Protein AF-A0A0Q5VWG0-F1 (afdb_monomer_lite)

Radius of gyration: 20.66 Å; chains: 1; bounding box: 35×66×59 Å

Foldseek 3Di:
DDPQLCVVQVVLCVVLVADRDDPCNVVQSVLSVCCQPDPVLFKKKWDQDPVVRDIHIDSDDDQDQWIKMKGFDDDPPPDPPDDPDRGDIDIAIHHGGDLVRLLCCLVQPVQCVNCVVCVPVDDPVRNVVSVVSNQVSCVVVVHPPPDDDPPPPPDD

Secondary structure (DSSP, 8-state):
--HHHHHHHHHHHHHHTPPPPSTTHHHHHHHHHHHHH-TT--EEEEEEETTTTEEEEESS---SSEEEEEEEPP-TT--S-S---PPPEEEEEEESHHHHHHHHHIIIII-TTT-GGGTTTS-HHHHHHHHHHHHHHHHHTT--------------

pLDDT: mean 78.86, std 16.59, range [32.38, 96.0]

Structure (mmCIF, N/CA/C/O backbone):
data_AF-A0A0Q5VWG0-F1
#
_entry.id   AF-A0A0Q5VWG0-F1
#
loop_
_atom_site.group_PDB
_atom_site.id
_atom_site.type_symbol
_atom_site.label_atom_id
_atom_site.label_alt_id
_atom_site.label_comp_id
_atom_site.label_asym_id
_atom_site.label_entity_id
_atom_site.label_seq_id
_atom_site.pdbx_PDB_ins_code
_atom_site.Cartn_x
_atom_site.Cartn_y
_atom_site.Cartn_z
_atom_site.occupancy
_atom_site.B_iso_or_equiv
_atom_site.auth_seq_id
_atom_site.auth_comp_id
_atom_site.auth_asym_id
_atom_site.auth_atom_id
_atom_site.pdbx_PDB_model_num
ATOM 1 N N . MET A 1 1 ? 16.557 12.615 -10.319 1.00 61.44 1 MET A N 1
ATOM 2 C CA . MET A 1 1 ? 15.748 11.910 -9.298 1.00 61.44 1 MET A CA 1
ATOM 3 C C . MET A 1 1 ? 16.005 12.501 -7.926 1.00 61.44 1 MET A C 1
ATOM 5 O O . MET A 1 1 ? 17.167 12.598 -7.533 1.00 61.44 1 MET A O 1
ATOM 9 N N . THR A 1 2 ? 14.943 12.876 -7.216 1.00 81.19 2 THR A N 1
ATOM 10 C CA . THR A 1 2 ? 15.017 13.365 -5.831 1.00 81.19 2 THR A CA 1
ATOM 11 C C . THR A 1 2 ? 15.339 12.215 -4.863 1.00 81.19 2 THR A C 1
ATOM 13 O O . THR A 1 2 ? 15.237 11.038 -5.224 1.00 81.19 2 THR A O 1
ATOM 16 N N . GLN A 1 3 ? 15.735 12.537 -3.624 1.00 86.25 3 GLN A N 1
ATOM 17 C CA . GLN A 1 3 ? 15.937 11.549 -2.548 1.00 86.25 3 GLN A CA 1
ATOM 18 C C . GLN A 1 3 ? 14.681 10.687 -2.327 1.00 86.25 3 GLN A C 1
ATOM 20 O O . GLN A 1 3 ? 14.777 9.474 -2.162 1.00 86.25 3 GLN A O 1
ATOM 25 N N . ARG A 1 4 ? 13.494 11.297 -2.408 1.00 88.88 4 ARG A N 1
ATOM 26 C CA . ARG A 1 4 ? 12.202 10.627 -2.202 1.00 88.88 4 ARG A CA 1
ATOM 27 C C . ARG A 1 4 ? 11.832 9.674 -3.322 1.00 88.88 4 ARG A C 1
ATOM 29 O O . ARG A 1 4 ? 11.391 8.563 -3.051 1.00 88.88 4 ARG A O 1
ATOM 36 N N . THR A 1 5 ? 12.071 10.071 -4.571 1.00 91.62 5 THR A N 1
ATOM 37 C CA . THR A 1 5 ? 11.886 9.167 -5.708 1.00 91.62 5 THR A CA 1
ATOM 38 C C . THR A 1 5 ? 12.780 7.937 -5.565 1.00 91.62 5 THR A C 1
ATOM 40 O O . THR A 1 5 ? 12.313 6.814 -5.728 1.00 91.62 5 THR A O 1
ATOM 43 N N . LYS A 1 6 ? 14.053 8.133 -5.184 1.00 90.31 6 LYS A N 1
ATOM 44 C CA . LYS A 1 6 ? 14.983 7.022 -4.935 1.00 90.31 6 LYS A CA 1
ATOM 45 C C . LYS A 1 6 ? 14.520 6.128 -3.790 1.00 90.31 6 LYS A C 1
ATOM 47 O O . LYS A 1 6 ? 14.609 4.915 -3.920 1.00 90.31 6 LYS A O 1
ATOM 52 N N . PHE A 1 7 ? 14.024 6.711 -2.700 1.00 92.19 7 PHE A N 1
ATOM 53 C CA . PHE A 1 7 ? 13.469 5.963 -1.574 1.00 92.19 7 PHE A CA 1
ATOM 54 C C . PHE A 1 7 ? 12.321 5.051 -2.020 1.00 92.19 7 PHE A C 1
ATOM 56 O O . PHE A 1 7 ? 12.409 3.843 -1.834 1.00 92.19 7 PHE A O 1
ATOM 63 N N . ILE A 1 8 ? 11.309 5.599 -2.699 1.00 94.69 8 ILE A N 1
ATOM 64 C CA . ILE A 1 8 ? 10.147 4.832 -3.174 1.00 94.69 8 ILE A CA 1
ATOM 65 C C . ILE A 1 8 ? 10.579 3.681 -4.096 1.00 94.69 8 ILE A C 1
ATOM 67 O O . ILE A 1 8 ? 10.155 2.538 -3.907 1.00 94.69 8 ILE A O 1
ATOM 71 N N . ILE A 1 9 ? 11.462 3.955 -5.061 1.00 92.19 9 ILE A N 1
ATOM 72 C CA . ILE A 1 9 ? 11.957 2.943 -6.004 1.00 92.19 9 ILE A CA 1
ATOM 73 C C . ILE A 1 9 ? 12.753 1.856 -5.275 1.00 92.19 9 ILE A C 1
ATOM 75 O O . ILE A 1 9 ? 12.452 0.675 -5.430 1.00 92.19 9 ILE A O 1
ATOM 79 N N . ASN A 1 10 ? 13.746 2.238 -4.470 1.00 92.12 10 ASN A N 1
ATOM 80 C CA . ASN A 1 10 ? 14.641 1.288 -3.812 1.00 92.12 10 ASN A CA 1
ATOM 81 C C . ASN A 1 10 ? 13.895 0.410 -2.808 1.00 92.12 10 ASN A C 1
ATOM 83 O O . ASN A 1 10 ? 14.089 -0.800 -2.814 1.00 92.12 10 ASN A O 1
ATOM 87 N N . THR A 1 11 ? 13.003 0.992 -2.001 1.00 94.56 11 THR A N 1
ATOM 88 C CA . THR A 1 11 ? 12.184 0.221 -1.060 1.00 94.56 11 THR A CA 1
ATOM 89 C C . THR A 1 11 ? 11.266 -0.749 -1.796 1.00 94.56 11 THR A C 1
ATOM 91 O O . THR A 1 11 ? 11.108 -1.881 -1.354 1.00 94.56 11 THR A O 1
ATOM 94 N N . SER A 1 12 ? 10.698 -0.357 -2.941 1.00 93.31 12 SER A N 1
ATOM 95 C CA . SER A 1 12 ? 9.873 -1.271 -3.741 1.00 93.31 12 SER A CA 1
ATOM 96 C C . SER A 1 12 ? 10.702 -2.424 -4.316 1.00 93.31 12 SER A C 1
ATOM 98 O O . SER A 1 12 ? 10.290 -3.578 -4.246 1.00 93.31 12 SER A O 1
ATOM 100 N N . VAL A 1 13 ? 11.889 -2.126 -4.851 1.00 91.62 13 VAL A N 1
ATOM 101 C CA . VAL A 1 13 ? 12.840 -3.124 -5.371 1.00 91.62 13 VAL A CA 1
ATOM 102 C C . VAL A 1 13 ? 13.246 -4.118 -4.285 1.00 91.62 13 VAL A C 1
ATOM 104 O O . VAL A 1 13 ? 13.219 -5.324 -4.525 1.00 91.62 13 VAL A O 1
ATOM 107 N N . GLU A 1 14 ? 13.569 -3.622 -3.091 1.00 92.19 14 GLU A N 1
ATOM 108 C CA . GLU A 1 14 ? 13.929 -4.438 -1.932 1.00 92.19 14 GLU A CA 1
ATOM 109 C C . GLU A 1 14 ? 12.752 -5.301 -1.461 1.00 92.19 14 GLU A C 1
ATOM 111 O O . GLU A 1 14 ? 12.893 -6.517 -1.340 1.00 92.19 14 GLU A 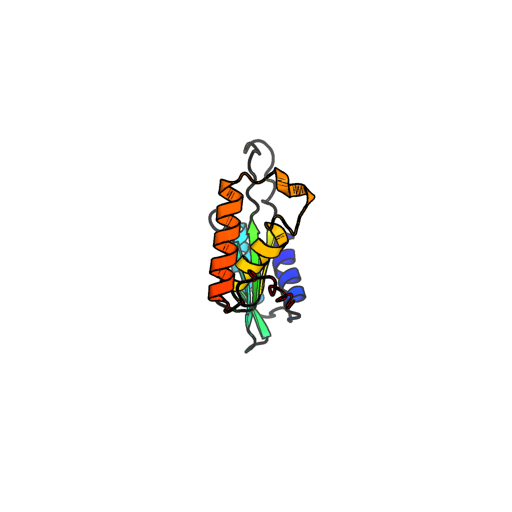O 1
ATOM 116 N N . TYR A 1 15 ? 11.572 -4.699 -1.278 1.00 92.25 15 TYR A N 1
ATOM 117 C CA . TYR A 1 15 ? 10.374 -5.392 -0.802 1.00 92.25 15 TYR A CA 1
ATOM 118 C C . TYR A 1 15 ? 9.958 -6.542 -1.724 1.00 92.25 15 TYR A C 1
ATOM 120 O O . TYR A 1 15 ? 9.661 -7.639 -1.257 1.00 92.25 15 TYR A O 1
ATOM 128 N N . PHE A 1 16 ? 9.972 -6.316 -3.040 1.00 90.94 16 PHE A N 1
ATOM 129 C CA . PHE A 1 16 ? 9.574 -7.330 -4.016 1.00 90.94 16 PHE A CA 1
ATOM 130 C C . PHE A 1 16 ? 10.717 -8.246 -4.463 1.00 90.94 16 PHE A C 1
ATOM 132 O O . PHE A 1 16 ? 10.474 -9.170 -5.237 1.00 90.94 16 PHE A O 1
ATOM 139 N N . SER A 1 17 ? 11.957 -8.005 -4.015 1.00 88.56 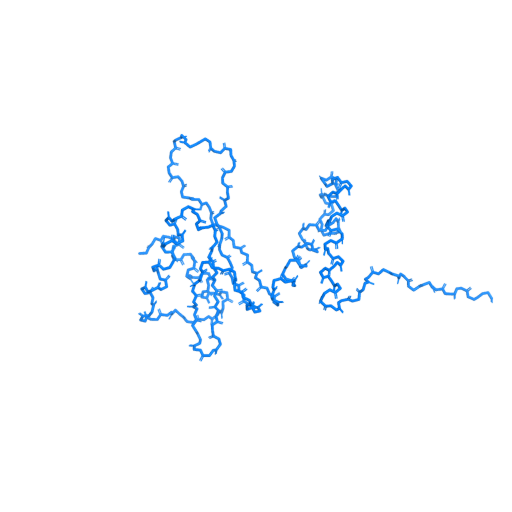17 SER A N 1
ATOM 140 C CA . SER A 1 17 ? 13.155 -8.683 -4.539 1.00 88.56 17 SER A CA 1
ATOM 141 C C . SER A 1 17 ? 13.235 -8.642 -6.077 1.00 88.56 17 SER A C 1
ATOM 143 O O . SER A 1 17 ? 13.682 -9.591 -6.725 1.00 88.56 17 SER A O 1
ATOM 145 N N . ALA A 1 18 ? 12.758 -7.545 -6.671 1.00 83.31 18 ALA A N 1
ATOM 146 C CA . ALA A 1 18 ? 12.642 -7.381 -8.116 1.00 83.31 18 ALA A CA 1
ATOM 147 C C . ALA A 1 18 ? 13.884 -6.696 -8.703 1.00 83.31 18 ALA A C 1
ATOM 149 O O . ALA A 1 18 ? 14.748 -6.194 -7.987 1.00 83.31 18 ALA A O 1
ATOM 150 N N . ARG A 1 19 ? 13.990 -6.651 -10.034 1.00 73.75 19 ARG A N 1
ATOM 151 C CA . ARG A 1 19 ? 15.023 -5.854 -10.715 1.00 73.75 19 ARG A CA 1
ATOM 152 C C . ARG A 1 19 ? 14.474 -4.469 -11.051 1.00 73.75 19 ARG A C 1
ATOM 154 O O . ARG A 1 19 ? 13.288 -4.322 -11.331 1.00 73.75 19 ARG A O 1
ATOM 161 N N . LEU A 1 20 ? 15.348 -3.461 -11.053 1.00 66.81 20 LEU A N 1
ATOM 162 C CA . LEU A 1 20 ? 14.996 -2.115 -11.511 1.00 66.81 20 LEU A CA 1
ATOM 163 C C . LEU A 1 20 ? 14.485 -2.166 -12.963 1.00 66.81 20 LEU A C 1
ATOM 165 O O . LEU A 1 20 ? 15.139 -2.795 -13.804 1.00 66.81 20 LEU A O 1
ATOM 169 N N . PRO A 1 21 ? 13.360 -1.504 -13.285 1.00 61.28 21 PRO A N 1
ATOM 170 C CA . PRO A 1 21 ? 12.931 -1.362 -14.668 1.00 61.28 21 PRO A CA 1
ATOM 171 C C . PRO A 1 21 ? 13.969 -0.515 -15.415 1.00 61.28 21 PRO A C 1
ATOM 173 O O . PRO A 1 21 ? 14.339 0.561 -14.958 1.00 61.28 21 PRO A O 1
ATOM 176 N N . GLY A 1 22 ? 14.485 -1.029 -16.535 1.00 65.06 22 GLY A N 1
ATOM 177 C CA . GLY A 1 22 ? 15.481 -0.335 -17.356 1.00 65.06 22 GLY A CA 1
ATOM 178 C C . GLY A 1 22 ? 14.862 0.813 -18.156 1.00 65.06 22 GLY A C 1
ATOM 179 O O . GLY A 1 22 ? 14.993 1.971 -17.787 1.00 65.06 22 GLY A O 1
ATOM 180 N N . SER A 1 23 ? 14.168 0.494 -19.252 1.00 63.19 23 SER A N 1
ATOM 181 C CA . SER A 1 23 ? 13.611 1.483 -20.192 1.00 63.19 23 SER A CA 1
ATOM 182 C C . SER A 1 23 ? 12.298 2.135 -19.745 1.00 63.19 23 SER A C 1
ATOM 184 O O . SER A 1 23 ? 11.944 3.188 -20.250 1.00 63.19 23 SER A O 1
ATOM 186 N N . GLU A 1 24 ? 11.571 1.525 -18.807 1.00 69.44 24 GLU A N 1
ATOM 187 C CA . GLU A 1 24 ? 10.302 2.053 -18.265 1.00 69.44 24 GLU A CA 1
ATOM 188 C C . GLU A 1 24 ? 10.516 2.924 -17.019 1.00 69.44 24 GLU A C 1
ATOM 190 O O . GLU A 1 24 ? 9.560 3.390 -16.399 1.00 69.44 24 GLU A O 1
ATOM 195 N N . LEU A 1 25 ? 11.778 3.144 -16.637 1.00 76.75 25 LEU A N 1
ATOM 196 C CA . LEU A 1 25 ? 12.135 3.934 -15.466 1.00 76.75 25 LEU A CA 1
ATOM 197 C C . LEU A 1 25 ? 11.569 5.351 -15.544 1.00 76.75 25 LEU A C 1
ATOM 199 O O . LEU A 1 25 ? 11.188 5.894 -14.512 1.00 76.75 25 LEU A O 1
ATOM 203 N N . ASP A 1 26 ? 11.474 5.922 -16.744 1.00 83.44 26 ASP A N 1
ATOM 204 C CA . ASP A 1 26 ? 10.985 7.283 -16.952 1.00 83.44 26 ASP A CA 1
ATOM 205 C C . ASP A 1 26 ? 9.484 7.406 -16.655 1.00 83.44 26 ASP A C 1
ATOM 207 O O . ASP A 1 26 ? 9.084 8.307 -15.919 1.00 83.44 26 ASP A O 1
ATOM 211 N N . GLU A 1 27 ? 8.658 6.461 -17.120 1.00 85.94 27 GLU A N 1
ATOM 212 C CA . GLU A 1 27 ? 7.215 6.437 -16.826 1.00 85.94 27 GLU A CA 1
ATOM 213 C C . GLU A 1 27 ? 6.948 6.205 -15.335 1.00 85.94 27 GLU A C 1
ATOM 215 O O . GLU A 1 27 ? 6.144 6.905 -14.715 1.00 85.94 27 GLU A O 1
ATOM 220 N N . GLN A 1 28 ? 7.667 5.255 -14.727 1.00 87.31 28 GLN A N 1
ATOM 221 C CA . GLN A 1 28 ? 7.540 4.979 -13.295 1.00 87.31 28 GLN A CA 1
ATOM 222 C C . GLN A 1 28 ? 8.022 6.166 -12.448 1.00 87.31 28 GLN A C 1
ATOM 224 O O . GLN A 1 28 ? 7.416 6.502 -11.432 1.00 87.31 28 GLN A O 1
ATOM 229 N N . THR A 1 29 ? 9.083 6.845 -12.886 1.00 90.50 29 THR A N 1
ATOM 230 C CA . THR A 1 29 ? 9.582 8.067 -12.245 1.00 90.50 29 THR A CA 1
ATOM 231 C C . THR A 1 29 ? 8.565 9.197 -12.354 1.00 90.50 29 THR A C 1
ATOM 233 O O . THR A 1 29 ? 8.341 9.882 -11.359 1.00 90.50 29 THR A O 1
ATOM 236 N N . ALA A 1 30 ? 7.923 9.372 -13.511 1.00 92.31 30 ALA A N 1
ATOM 237 C CA . ALA A 1 30 ? 6.892 10.386 -13.711 1.00 92.31 30 ALA A CA 1
ATOM 238 C C . ALA A 1 30 ? 5.692 10.173 -12.774 1.00 92.31 30 ALA A C 1
ATOM 240 O O . ALA A 1 30 ? 5.282 11.116 -12.103 1.00 92.31 30 ALA A O 1
ATOM 241 N N . MET A 1 31 ? 5.208 8.932 -12.635 1.00 93.31 31 MET A N 1
ATOM 242 C CA . MET A 1 31 ? 4.147 8.586 -11.676 1.00 93.31 31 MET A CA 1
ATOM 243 C C . MET A 1 31 ? 4.527 8.954 -10.237 1.00 93.31 31 MET A C 1
ATOM 245 O O . MET A 1 31 ? 3.728 9.519 -9.495 1.00 93.31 31 MET A O 1
ATOM 249 N N . ILE A 1 32 ? 5.763 8.664 -9.827 1.00 95.06 32 ILE A N 1
ATOM 250 C CA . ILE A 1 32 ? 6.228 9.003 -8.478 1.00 95.06 32 ILE A CA 1
ATOM 251 C C . ILE A 1 32 ? 6.342 10.519 -8.292 1.00 95.06 32 ILE A C 1
ATOM 253 O O . ILE A 1 32 ? 5.997 11.024 -7.227 1.00 95.06 32 ILE A O 1
ATOM 257 N N . LEU A 1 33 ? 6.842 11.246 -9.293 1.00 94.44 33 LEU A N 1
ATOM 258 C CA . LEU A 1 33 ? 6.950 12.704 -9.230 1.00 94.44 33 LEU A CA 1
ATOM 259 C C . LEU A 1 33 ? 5.572 13.353 -9.112 1.00 94.44 33 LEU A C 1
ATOM 261 O O . LEU A 1 33 ? 5.384 14.176 -8.223 1.00 94.44 33 LEU A O 1
ATOM 265 N N . GLU A 1 34 ? 4.599 12.904 -9.905 1.00 94.81 34 GLU A N 1
ATOM 266 C CA . GLU A 1 34 ? 3.216 13.375 -9.812 1.00 94.81 34 GLU A CA 1
ATOM 267 C C . GLU A 1 34 ? 2.650 13.169 -8.401 1.00 94.81 34 GLU A C 1
ATOM 269 O O . GLU A 1 34 ? 2.120 14.104 -7.803 1.00 94.81 34 GLU A O 1
ATOM 274 N N . PHE A 1 35 ? 2.846 11.976 -7.825 1.00 95.31 35 PHE A N 1
ATOM 275 C CA . PHE A 1 35 ? 2.469 11.705 -6.438 1.00 95.31 35 PHE A CA 1
ATOM 276 C C . PHE A 1 35 ? 3.148 12.666 -5.463 1.00 95.31 35 PHE A C 1
ATOM 278 O O . PHE A 1 35 ? 2.500 13.145 -4.543 1.00 95.31 35 PHE A O 1
ATOM 285 N N . LEU A 1 36 ? 4.441 12.949 -5.612 1.00 93.19 36 LEU A N 1
ATOM 286 C CA . LEU A 1 36 ? 5.163 13.819 -4.682 1.00 93.19 36 LEU A CA 1
ATOM 287 C C . LEU A 1 36 ? 4.713 15.282 -4.784 1.00 93.19 36 LEU A C 1
ATOM 289 O O . LEU A 1 36 ? 4.612 15.942 -3.750 1.00 93.19 36 LEU A O 1
ATOM 293 N N . GLU A 1 37 ? 4.420 15.754 -5.994 1.00 91.56 37 GLU A N 1
ATOM 294 C CA . GLU A 1 37 ? 4.111 17.153 -6.304 1.00 91.56 37 GLU A CA 1
ATOM 295 C C . GLU A 1 37 ? 2.644 17.525 -6.046 1.00 91.56 37 GLU A C 1
ATOM 297 O O . GLU A 1 37 ? 2.384 18.618 -5.548 1.00 91.56 37 GLU A O 1
ATOM 302 N N . GLN A 1 38 ? 1.685 16.634 -6.324 1.00 92.31 38 GLN A N 1
ATOM 303 C CA . GLN A 1 38 ? 0.255 16.918 -6.129 1.00 92.31 38 GLN A CA 1
ATOM 304 C C . GLN A 1 38 ? -0.185 16.626 -4.694 1.00 92.31 38 GLN A C 1
ATOM 306 O O . GLN A 1 38 ? -0.122 15.483 -4.236 1.00 92.31 38 GLN A O 1
ATOM 311 N N . GLU A 1 39 ? -0.652 17.633 -3.958 1.00 87.00 39 GLU A N 1
ATOM 312 C CA . GLU A 1 39 ? -1.065 17.479 -2.555 1.00 87.00 39 GLU A CA 1
ATOM 313 C C . GLU A 1 39 ? -2.273 16.546 -2.384 1.00 87.00 39 GLU A C 1
ATOM 315 O O . GLU A 1 39 ? -2.349 15.817 -1.393 1.00 87.00 39 GLU A O 1
ATOM 320 N N . GLU A 1 40 ? -3.168 16.501 -3.372 1.00 90.38 40 GLU A N 1
ATOM 321 C CA . GLU A 1 40 ? -4.356 15.644 -3.392 1.00 90.38 40 GLU A CA 1
ATOM 322 C C . GLU A 1 40 ? -3.997 14.154 -3.484 1.00 90.38 40 GLU A C 1
ATOM 324 O O . GLU A 1 40 ? -4.727 13.291 -2.982 1.00 90.38 40 GLU A O 1
ATOM 329 N N . LEU A 1 41 ? -2.845 13.840 -4.084 1.00 93.12 41 LEU A N 1
ATOM 330 C CA . LEU A 1 41 ? -2.308 12.488 -4.150 1.00 93.12 41 LEU A CA 1
ATOM 331 C C . LEU A 1 41 ? -1.613 12.147 -2.832 1.00 93.12 41 LEU A C 1
ATOM 333 O O . LEU A 1 41 ? -0.418 12.364 -2.622 1.00 93.12 41 LEU A O 1
ATOM 337 N N . THR A 1 42 ? -2.399 11.599 -1.912 1.00 92.81 42 THR A N 1
ATOM 338 C CA . THR A 1 42 ? -1.936 11.243 -0.564 1.00 92.81 42 THR A CA 1
ATOM 339 C C . THR A 1 42 ? -1.330 9.845 -0.478 1.00 92.81 42 THR A C 1
ATOM 341 O O . THR A 1 42 ? -0.606 9.569 0.481 1.00 92.81 42 THR A O 1
ATOM 344 N N . VAL A 1 43 ? -1.572 8.983 -1.473 1.00 94.31 43 VAL A N 1
ATOM 345 C CA . VAL A 1 43 ? -1.105 7.589 -1.519 1.00 94.31 43 VAL A CA 1
ATOM 346 C C . VAL A 1 43 ? -0.644 7.215 -2.928 1.00 94.31 43 VAL A C 1
ATOM 348 O O . VAL A 1 43 ? -1.301 7.555 -3.908 1.00 94.31 43 VAL A O 1
ATOM 351 N N . ILE A 1 44 ? 0.439 6.443 -3.015 1.00 96.00 44 ILE A N 1
ATOM 352 C CA . ILE A 1 44 ? 0.852 5.716 -4.218 1.00 96.00 44 ILE A CA 1
ATOM 353 C C . ILE A 1 44 ? 1.141 4.258 -3.852 1.00 96.00 44 ILE A C 1
ATOM 355 O O . ILE A 1 44 ? 1.726 3.963 -2.808 1.00 96.00 44 ILE A O 1
ATOM 359 N N . SER A 1 45 ? 0.709 3.331 -4.697 1.00 94.62 45 SER A N 1
ATOM 360 C CA . SER A 1 45 ? 0.966 1.903 -4.559 1.00 94.62 45 SER A CA 1
ATOM 361 C C . SER A 1 45 ? 2.075 1.450 -5.490 1.00 94.62 45 SER A C 1
ATOM 363 O O . SER A 1 45 ? 2.216 1.973 -6.591 1.00 94.62 45 SER A O 1
ATOM 365 N N . ALA A 1 46 ? 2.838 0.459 -5.051 1.00 93.94 46 ALA A N 1
ATOM 366 C CA . ALA A 1 46 ? 3.767 -0.308 -5.855 1.00 93.94 46 ALA A CA 1
ATOM 367 C C . ALA A 1 46 ? 3.294 -1.763 -5.880 1.00 93.94 46 ALA A C 1
ATOM 369 O O . ALA A 1 46 ? 3.042 -2.365 -4.832 1.00 93.94 46 ALA A O 1
ATOM 370 N N . VAL A 1 47 ? 3.186 -2.323 -7.082 1.00 91.38 47 VAL A N 1
ATOM 371 C CA . VAL A 1 47 ? 2.752 -3.702 -7.320 1.00 91.38 47 VAL A CA 1
ATOM 372 C C . VAL A 1 47 ? 3.799 -4.403 -8.164 1.00 91.38 47 VAL A C 1
ATOM 374 O O . VAL A 1 47 ? 4.264 -3.854 -9.162 1.00 91.38 47 VAL A O 1
ATOM 377 N N . HIS A 1 48 ? 4.150 -5.627 -7.783 1.00 89.12 48 HIS A N 1
ATOM 378 C CA . HIS A 1 48 ? 5.003 -6.481 -8.593 1.00 89.12 48 HIS A CA 1
ATOM 379 C C . HIS A 1 48 ? 4.158 -7.367 -9.508 1.00 89.12 48 HIS A C 1
ATOM 381 O O . HIS A 1 48 ? 3.330 -8.154 -9.049 1.00 89.12 48 HIS A O 1
ATOM 387 N N . SER A 1 49 ? 4.377 -7.253 -10.813 1.00 83.06 49 SER A N 1
ATOM 388 C CA . SER A 1 49 ? 3.729 -8.100 -11.801 1.00 83.06 49 SER A CA 1
ATOM 389 C C . SER A 1 49 ? 4.534 -9.383 -11.982 1.00 83.06 49 SER A C 1
ATOM 391 O O . SER A 1 49 ? 5.629 -9.395 -12.538 1.00 83.06 49 SER A O 1
ATOM 393 N N . SER A 1 50 ? 3.967 -10.505 -11.537 1.00 77.62 50 SER A N 1
ATOM 394 C CA . SER A 1 50 ? 4.603 -11.821 -11.666 1.00 77.62 50 SER A CA 1
ATOM 395 C C . SER A 1 50 ? 4.821 -12.256 -13.120 1.00 77.62 50 SER A C 1
ATOM 397 O O . SER A 1 50 ? 5.656 -13.119 -13.368 1.00 77.62 50 SER A O 1
ATOM 399 N N . SER A 1 51 ? 4.078 -11.687 -14.078 1.00 79.50 51 SER A N 1
ATOM 400 C CA . SER A 1 51 ? 4.176 -12.047 -15.497 1.00 79.50 51 SER A CA 1
ATOM 401 C C . SER A 1 51 ? 5.399 -11.460 -16.199 1.00 79.50 51 SER A C 1
ATOM 403 O O . SER A 1 51 ? 5.918 -12.087 -17.116 1.00 79.50 51 SER A O 1
ATOM 405 N N . ASP A 1 52 ? 5.849 -10.267 -15.801 1.00 79.81 52 ASP A N 1
ATOM 406 C CA . ASP A 1 52 ? 6.992 -9.585 -16.425 1.00 79.81 52 ASP A CA 1
ATOM 407 C C . ASP A 1 52 ? 8.140 -9.291 -15.439 1.00 79.81 52 ASP A C 1
ATOM 409 O O . ASP A 1 52 ? 9.206 -8.840 -15.860 1.00 79.81 52 ASP A O 1
ATOM 413 N N . GLY A 1 53 ? 7.957 -9.595 -14.149 1.00 81.19 53 GLY A N 1
ATOM 414 C CA . GLY A 1 53 ? 8.947 -9.389 -13.091 1.00 81.19 53 GLY A CA 1
ATOM 415 C C . GLY A 1 53 ? 9.173 -7.918 -12.743 1.00 81.19 53 GLY A C 1
ATOM 416 O O . GLY A 1 53 ? 10.225 -7.571 -12.199 1.00 81.19 53 GLY A O 1
ATOM 417 N N . LYS A 1 54 ? 8.237 -7.037 -13.118 1.00 85.00 54 LYS A N 1
ATOM 418 C CA . LYS A 1 54 ? 8.392 -5.587 -12.990 1.00 85.00 54 LYS A CA 1
ATOM 419 C C . LYS A 1 54 ? 7.556 -5.021 -11.861 1.00 85.00 54 LYS A C 1
ATOM 421 O O . LYS A 1 54 ? 6.502 -5.543 -11.507 1.00 85.00 54 LYS A O 1
ATOM 426 N N . ILE A 1 55 ? 8.019 -3.890 -11.342 1.00 89.69 55 ILE A N 1
ATOM 427 C CA . ILE A 1 55 ? 7.269 -3.070 -10.396 1.00 89.69 55 ILE A CA 1
ATOM 428 C C . ILE A 1 55 ? 6.551 -1.973 -11.176 1.00 89.69 55 ILE A C 1
ATOM 430 O O . ILE A 1 55 ? 7.169 -1.295 -11.998 1.00 89.69 55 ILE A O 1
ATOM 434 N N . ARG A 1 56 ? 5.263 -1.789 -10.892 1.00 90.06 56 ARG A N 1
ATOM 435 C CA . ARG A 1 56 ? 4.453 -0.689 -11.417 1.00 90.06 56 ARG A CA 1
ATOM 436 C C . ARG A 1 56 ? 3.895 0.141 -10.277 1.00 90.06 56 ARG A C 1
ATOM 438 O O . ARG A 1 56 ? 3.495 -0.413 -9.252 1.00 90.06 56 ARG A O 1
ATOM 445 N N . PHE A 1 57 ? 3.853 1.449 -10.484 1.00 93.19 57 PHE A N 1
ATOM 446 C CA . PHE A 1 57 ? 3.287 2.392 -9.536 1.00 93.19 57 PHE A CA 1
ATOM 447 C C . PHE A 1 57 ? 1.894 2.859 -9.967 1.00 93.19 57 PHE A C 1
ATOM 449 O O . PHE A 1 57 ? 1.653 3.102 -11.150 1.00 93.19 57 PHE A O 1
ATOM 456 N N . HIS A 1 58 ? 0.976 3.005 -9.009 1.00 92.19 58 HIS A N 1
ATOM 457 C CA . HIS A 1 58 ? -0.384 3.486 -9.258 1.00 92.19 58 HIS A CA 1
ATOM 458 C C . HIS A 1 58 ? -0.868 4.438 -8.157 1.00 92.19 58 HIS A C 1
ATOM 460 O O . HIS A 1 58 ? -0.661 4.190 -6.975 1.00 92.19 58 HIS A O 1
ATOM 466 N N . HIS A 1 59 ? -1.635 5.468 -8.518 1.00 93.00 59 HIS A N 1
ATOM 467 C CA . HIS A 1 59 ? -2.271 6.396 -7.558 1.00 93.00 59 HIS A CA 1
ATOM 468 C C . HIS A 1 59 ? -3.510 5.827 -6.853 1.00 93.00 59 HIS A C 1
ATOM 470 O O . HIS A 1 59 ? -4.217 6.528 -6.135 1.00 93.00 59 HIS A O 1
ATOM 476 N N . ARG A 1 60 ? -3.817 4.548 -7.082 1.00 87.19 60 ARG A N 1
ATOM 477 C CA . ARG A 1 60 ? -4.949 3.842 -6.474 1.00 87.19 60 ARG A CA 1
ATOM 478 C C . ARG A 1 60 ? -4.453 2.683 -5.633 1.00 87.19 60 ARG A C 1
ATOM 480 O O . ARG A 1 60 ? -3.395 2.124 -5.918 1.00 87.19 60 ARG A O 1
ATOM 487 N N . ILE A 1 61 ? -5.255 2.288 -4.648 1.00 85.06 61 ILE A N 1
ATOM 488 C CA . ILE A 1 61 ? -5.007 1.058 -3.900 1.00 85.06 61 ILE A CA 1
ATOM 489 C C . ILE A 1 61 ? -5.410 -0.127 -4.797 1.00 85.06 61 ILE A C 1
ATOM 491 O O . ILE A 1 61 ? -6.568 -0.202 -5.216 1.00 85.06 61 ILE A O 1
ATOM 495 N N . PRO A 1 62 ? -4.467 -1.013 -5.139 1.00 81.62 62 PRO A N 1
ATOM 496 C CA . PRO A 1 62 ? -4.706 -2.161 -5.996 1.00 81.62 62 PRO A CA 1
ATOM 497 C C . PRO A 1 62 ? -5.504 -3.247 -5.256 1.00 81.62 62 PRO A C 1
ATOM 499 O O . PRO A 1 62 ? -5.542 -3.295 -4.026 1.00 81.62 62 PRO A O 1
ATOM 502 N N . SER A 1 63 ? -6.155 -4.120 -6.021 1.00 77.19 63 SER A N 1
ATOM 503 C CA . SER A 1 63 ? -6.873 -5.310 -5.531 1.00 77.19 63 SER A CA 1
ATOM 504 C C . SER A 1 63 ? -5.957 -6.511 -5.258 1.00 77.19 63 SER A C 1
ATOM 506 O O . SER A 1 63 ? -6.409 -7.554 -4.793 1.00 77.19 63 SER A O 1
ATOM 508 N N . GLU A 1 64 ? -4.682 -6.371 -5.595 1.00 75.12 64 GLU A N 1
ATOM 509 C CA . GLU A 1 64 ? -3.673 -7.411 -5.613 1.00 75.12 64 GLU A CA 1
ATOM 510 C C . GLU A 1 64 ? -3.329 -7.901 -4.199 1.00 75.12 64 GLU A C 1
ATOM 512 O O . GLU A 1 64 ? -3.409 -7.166 -3.212 1.00 75.12 64 GLU A O 1
ATOM 517 N N . GLU A 1 65 ? -2.933 -9.172 -4.094 1.00 73.12 65 GLU A N 1
ATOM 518 C CA . GLU A 1 65 ? -2.667 -9.800 -2.797 1.00 73.12 65 GLU A CA 1
ATOM 519 C C . GLU A 1 65 ? -1.412 -9.257 -2.108 1.00 73.12 65 GLU A C 1
ATOM 521 O O . GLU A 1 65 ? -1.347 -9.288 -0.882 1.00 73.12 65 GLU A O 1
ATOM 526 N N . LEU A 1 66 ? -0.435 -8.761 -2.871 1.00 84.81 66 LEU A N 1
ATOM 527 C CA . LEU A 1 66 ? 0.813 -8.213 -2.352 1.00 84.81 66 LEU A CA 1
ATOM 528 C C . LEU A 1 66 ? 1.054 -6.823 -2.941 1.00 84.81 66 LEU A C 1
ATOM 530 O O . LEU A 1 66 ? 1.284 -6.676 -4.142 1.00 84.81 66 LEU A O 1
ATOM 534 N N . CYS A 1 67 ? 1.014 -5.804 -2.090 1.00 90.62 67 CYS A N 1
ATOM 535 C CA . CYS A 1 67 ? 1.210 -4.417 -2.493 1.00 90.62 67 CYS A CA 1
ATOM 536 C C . CYS A 1 67 ? 1.978 -3.646 -1.420 1.00 90.62 67 CYS A C 1
ATOM 538 O O . CYS A 1 67 ? 1.747 -3.819 -0.224 1.00 90.62 67 CYS A O 1
ATOM 540 N N . LEU A 1 68 ? 2.847 -2.738 -1.856 1.00 93.25 68 LEU A N 1
ATOM 541 C CA . LEU A 1 68 ? 3.516 -1.774 -0.993 1.00 93.25 68 LEU A CA 1
ATOM 542 C C . LEU A 1 68 ? 2.888 -0.396 -1.203 1.00 93.25 68 LEU A C 1
ATOM 544 O O . LEU A 1 68 ? 2.805 0.081 -2.328 1.00 93.25 68 LEU A O 1
ATOM 548 N N . LEU A 1 69 ? 2.425 0.245 -0.137 1.00 94.44 69 LEU A N 1
ATOM 549 C CA . LEU A 1 69 ? 1.856 1.587 -0.174 1.00 94.44 69 LEU A CA 1
ATOM 550 C C . LEU A 1 69 ? 2.837 2.592 0.416 1.00 94.44 69 LEU A C 1
ATOM 552 O O . LEU A 1 69 ? 3.390 2.372 1.494 1.00 94.44 69 LEU A O 1
ATOM 556 N N . PHE A 1 70 ? 2.967 3.730 -0.251 1.00 95.81 70 PHE A N 1
ATOM 557 C CA . PHE A 1 70 ? 3.610 4.924 0.276 1.00 95.81 70 PHE A CA 1
ATOM 558 C C . PHE A 1 70 ? 2.541 5.987 0.481 1.00 95.81 70 PHE A C 1
ATOM 560 O O . PHE A 1 70 ? 1.701 6.195 -0.394 1.00 95.81 70 PHE A O 1
ATOM 567 N N . TYR A 1 71 ? 2.562 6.663 1.626 1.00 94.12 71 TYR A N 1
ATOM 568 C CA . TYR A 1 71 ? 1.590 7.709 1.932 1.00 94.12 71 TYR A CA 1
ATOM 569 C C . TYR A 1 71 ? 2.260 8.951 2.507 1.00 94.12 71 TYR A C 1
ATOM 571 O O . TYR A 1 71 ? 3.266 8.865 3.213 1.00 94.12 71 TYR A O 1
ATOM 579 N N . LYS A 1 72 ? 1.693 10.120 2.217 1.00 93.56 72 LYS A N 1
ATOM 580 C CA . LYS A 1 72 ? 2.124 11.386 2.818 1.00 93.56 72 LYS A CA 1
ATOM 581 C C . LYS A 1 72 ? 1.583 11.461 4.241 1.00 93.56 72 LYS A C 1
ATOM 583 O O . LYS A 1 72 ? 0.378 11.365 4.454 1.00 93.56 72 LYS A O 1
ATOM 588 N N . VAL A 1 73 ? 2.465 11.624 5.222 1.00 90.44 73 VAL A N 1
ATOM 589 C CA . VAL A 1 73 ? 2.088 11.784 6.628 1.00 90.44 73 VAL A CA 1
ATOM 590 C C . VAL A 1 73 ? 1.484 13.180 6.814 1.00 90.44 73 VAL A C 1
ATOM 592 O O . VAL A 1 73 ? 2.199 14.169 6.607 1.00 90.44 73 VAL A O 1
ATOM 595 N N . PRO A 1 74 ? 0.204 13.286 7.224 1.00 81.25 74 PRO A N 1
ATOM 596 C CA . PRO A 1 74 ? -0.424 14.576 7.478 1.00 81.25 74 PRO A CA 1
ATOM 597 C C . PRO A 1 74 ? 0.310 15.317 8.598 1.00 81.25 74 PRO A C 1
ATOM 599 O O . PRO A 1 74 ? 0.481 14.790 9.697 1.00 81.25 74 PRO A O 1
ATOM 602 N N . GLN A 1 75 ? 0.736 16.549 8.333 1.00 74.19 75 GLN A N 1
ATOM 603 C CA . GLN A 1 75 ? 1.388 17.399 9.329 1.00 74.19 75 GLN A CA 1
ATOM 604 C C . GLN A 1 75 ? 0.317 18.193 10.087 1.00 74.19 75 GLN A C 1
ATOM 606 O O . GLN A 1 75 ? -0.032 19.309 9.711 1.00 74.19 75 GLN A O 1
ATOM 611 N N . VAL A 1 76 ? -0.254 17.611 11.144 1.00 63.72 76 VAL A N 1
ATOM 612 C CA . VAL A 1 76 ? -1.256 18.298 11.975 1.00 63.72 76 VAL A CA 1
ATOM 613 C C . VAL A 1 76 ? -0.540 19.226 12.962 1.00 63.72 76 VAL A C 1
ATOM 615 O O . VAL A 1 76 ? 0.260 18.772 13.775 1.00 63.72 76 VAL A O 1
ATOM 618 N N . GLY A 1 77 ? -0.815 20.532 12.898 1.00 58.25 77 GLY A N 1
ATOM 619 C CA . GLY A 1 77 ? -0.333 21.515 13.882 1.00 58.25 77 GLY A CA 1
ATOM 620 C C . GLY A 1 77 ? 0.946 22.277 13.517 1.00 58.25 77 GLY A C 1
ATOM 621 O O . GLY A 1 77 ? 1.332 23.181 14.255 1.00 58.25 77 GLY A O 1
ATOM 622 N N . HIS A 1 78 ? 1.573 21.994 12.372 1.00 52.41 78 HIS A N 1
ATOM 623 C CA . HIS A 1 78 ? 2.568 22.909 11.815 1.00 52.41 78 HIS A CA 1
ATOM 624 C C . HIS A 1 78 ? 1.825 24.039 11.107 1.00 52.41 78 HIS A C 1
ATOM 626 O O . HIS A 1 78 ? 1.284 23.858 10.017 1.00 52.41 78 HIS A O 1
ATOM 632 N N . ASN A 1 79 ? 1.770 25.213 11.744 1.00 47.56 79 ASN A N 1
ATOM 633 C CA . ASN A 1 79 ? 1.439 26.440 11.032 1.00 47.56 79 ASN A CA 1
ATOM 634 C C . ASN A 1 79 ? 2.302 26.481 9.765 1.00 47.56 79 ASN A C 1
ATOM 636 O O . ASN A 1 79 ? 3.517 26.338 9.850 1.00 47.56 79 ASN A O 1
ATOM 640 N N . HIS A 1 80 ? 1.669 26.671 8.608 1.00 51.78 80 HIS A N 1
ATOM 641 C CA . HIS A 1 80 ? 2.276 26.895 7.289 1.00 51.78 80 HIS A CA 1
ATOM 642 C C . HIS A 1 80 ? 3.082 28.212 7.232 1.00 51.78 80 HIS A C 1
ATOM 644 O O . HIS A 1 80 ? 2.970 29.017 6.310 1.00 51.78 80 HIS A O 1
ATOM 650 N N . LYS A 1 81 ? 3.861 28.496 8.270 1.00 47.72 81 LYS A N 1
ATOM 651 C CA . LYS A 1 81 ? 4.725 29.653 8.385 1.00 47.72 81 LYS A CA 1
ATOM 652 C C . LYS A 1 81 ? 6.092 29.131 8.788 1.00 47.72 81 LYS A C 1
ATOM 654 O O . LYS A 1 81 ? 6.262 28.645 9.895 1.00 47.72 81 LYS A O 1
ATOM 659 N N . GLU A 1 82 ? 7.012 29.280 7.840 1.00 46.38 82 GLU A N 1
ATOM 660 C CA . GLU A 1 82 ? 8.458 29.062 7.936 1.00 46.38 82 GLU A CA 1
ATOM 661 C C . GLU A 1 82 ? 8.952 27.644 7.601 1.00 46.38 82 GLU A C 1
ATOM 663 O O . GLU A 1 82 ? 9.138 26.784 8.453 1.00 46.38 82 GLU A O 1
ATOM 668 N N . GLY A 1 83 ? 9.252 27.455 6.309 1.00 43.97 83 GLY A N 1
ATOM 669 C CA . GLY A 1 83 ? 10.144 26.409 5.808 1.00 43.97 83 GLY A CA 1
ATOM 670 C C . GLY A 1 83 ? 9.414 25.254 5.133 1.00 43.97 83 GLY A C 1
ATOM 671 O O . GLY A 1 83 ? 8.814 24.423 5.806 1.00 43.97 83 GLY A O 1
ATOM 672 N N . GLY A 1 84 ? 9.508 25.190 3.800 1.00 53.66 84 GLY A N 1
ATOM 673 C CA . GLY A 1 84 ? 9.020 24.100 2.947 1.00 53.66 84 GLY A CA 1
ATOM 674 C C . GLY A 1 84 ? 9.662 22.748 3.265 1.00 53.66 84 GLY A C 1
ATOM 675 O O . GLY A 1 84 ? 10.476 22.239 2.501 1.00 53.66 84 GLY A O 1
ATOM 676 N N . SER A 1 85 ? 9.315 22.178 4.415 1.00 60.28 85 SER A N 1
ATOM 677 C CA . SER A 1 85 ? 9.671 20.816 4.774 1.00 60.28 85 SER A CA 1
ATOM 678 C C . SER A 1 85 ? 8.779 19.873 3.975 1.00 60.28 85 SER A C 1
ATOM 680 O O . SER A 1 85 ? 7.555 19.885 4.091 1.00 60.28 85 SER A O 1
ATOM 682 N N . GLU A 1 86 ? 9.397 19.093 3.091 1.00 67.44 86 GLU A N 1
ATOM 683 C CA . GLU A 1 86 ? 8.673 18.120 2.283 1.00 67.44 86 GLU A CA 1
ATOM 684 C C . GLU A 1 86 ? 7.918 17.132 3.206 1.00 67.44 86 GLU A C 1
ATOM 686 O O . GLU A 1 86 ? 8.491 16.640 4.185 1.00 67.44 86 GLU A O 1
ATOM 691 N N . PRO A 1 87 ? 6.655 16.773 2.909 1.00 72.56 87 PRO A N 1
ATOM 692 C CA . PRO A 1 87 ? 5.795 16.015 3.826 1.00 72.56 87 PRO A CA 1
ATOM 693 C C . PRO A 1 87 ? 6.337 14.611 4.079 1.00 72.56 87 PRO A C 1
ATOM 695 O O . PRO A 1 87 ? 6.517 13.875 3.116 1.00 72.56 87 PRO A O 1
ATOM 698 N N . LEU A 1 88 ? 6.643 14.214 5.319 1.00 87.44 88 LEU A N 1
ATOM 699 C CA . LEU A 1 88 ? 7.208 12.885 5.629 1.00 87.44 88 LEU A CA 1
ATOM 700 C C . LEU A 1 88 ? 6.443 11.753 4.910 1.00 87.44 88 LEU A C 1
ATOM 702 O O . LEU A 1 88 ? 5.218 11.797 4.829 1.00 87.44 88 LEU A O 1
ATOM 706 N N . LEU A 1 89 ? 7.155 10.747 4.395 1.00 92.31 89 LEU A N 1
ATOM 707 C CA . LEU A 1 89 ? 6.540 9.579 3.758 1.00 92.31 89 LEU A CA 1
ATOM 708 C C . LEU A 1 89 ? 6.488 8.405 4.734 1.00 92.31 89 LEU A C 1
ATOM 710 O O . LEU A 1 89 ? 7.502 8.042 5.327 1.00 92.31 89 LEU A O 1
ATOM 714 N N . GLY A 1 90 ? 5.309 7.812 4.875 1.00 92.75 90 GLY A N 1
ATOM 715 C CA . GLY A 1 90 ? 5.105 6.540 5.553 1.00 92.75 90 GLY A CA 1
ATOM 716 C C . GLY A 1 90 ? 5.006 5.383 4.561 1.00 92.75 90 GLY A C 1
ATOM 717 O O . GLY A 1 90 ? 4.762 5.590 3.371 1.00 92.75 90 GLY A O 1
ATOM 718 N N . ILE A 1 91 ? 5.191 4.164 5.071 1.00 93.62 91 ILE A N 1
ATOM 719 C CA . ILE A 1 91 ? 5.097 2.916 4.307 1.00 93.62 91 ILE A CA 1
ATOM 720 C C . ILE A 1 91 ? 4.085 1.992 4.985 1.00 93.62 91 ILE A C 1
ATOM 722 O O . ILE A 1 91 ? 4.074 1.876 6.211 1.00 93.62 91 ILE A O 1
ATOM 726 N N . LEU A 1 92 ? 3.269 1.305 4.188 1.00 90.31 92 LEU A N 1
ATOM 727 C CA . LEU A 1 92 ? 2.384 0.236 4.640 1.00 90.31 92 LEU A CA 1
ATOM 728 C C . LEU A 1 92 ? 2.454 -0.947 3.670 1.00 90.31 92 LEU A C 1
ATOM 730 O O . LEU A 1 92 ? 2.419 -0.758 2.458 1.00 90.31 92 LEU A O 1
ATOM 734 N N . THR A 1 93 ? 2.516 -2.168 4.193 1.00 88.69 93 THR A N 1
ATOM 735 C CA . THR A 1 93 ? 2.410 -3.387 3.386 1.00 88.69 93 THR A CA 1
ATOM 736 C C . THR A 1 93 ? 0.975 -3.904 3.400 1.00 88.69 93 THR A C 1
ATOM 738 O O . THR A 1 93 ? 0.311 -3.917 4.438 1.00 88.69 93 THR A O 1
ATOM 741 N N . LEU A 1 94 ? 0.490 -4.328 2.236 1.00 86.62 94 LEU A N 1
ATOM 742 C CA . LEU A 1 94 ? -0.767 -5.048 2.085 1.00 86.62 94 LEU A CA 1
ATOM 743 C C . LEU A 1 94 ? -0.453 -6.493 1.697 1.00 86.62 94 LEU A C 1
ATOM 745 O O . LEU A 1 94 ? 0.129 -6.739 0.642 1.00 86.62 94 LEU A O 1
ATOM 749 N N . GLU A 1 95 ? -0.839 -7.433 2.559 1.00 82.31 95 GLU A N 1
ATOM 750 C CA . GLU A 1 95 ? -0.554 -8.863 2.418 1.00 82.31 95 GLU A CA 1
ATOM 751 C C . GLU A 1 95 ? -1.844 -9.688 2.492 1.00 82.31 95 GLU A C 1
ATOM 753 O O . GLU A 1 95 ? -2.568 -9.671 3.491 1.00 82.31 95 GLU A O 1
ATOM 758 N N . GLY A 1 96 ? -2.110 -10.456 1.436 1.00 80.19 96 GLY A N 1
ATOM 759 C CA . GLY A 1 96 ? -3.341 -11.218 1.219 1.00 80.19 96 GLY A CA 1
ATOM 760 C C . GLY A 1 96 ? -4.579 -10.340 1.029 1.00 80.19 96 GLY A C 1
ATOM 761 O O . GLY A 1 96 ? -5.667 -10.705 1.473 1.00 80.19 96 GLY A O 1
ATOM 762 N N . GLY A 1 97 ? -4.400 -9.178 0.394 1.00 82.75 97 GLY A N 1
ATOM 763 C CA . GLY A 1 97 ? -5.475 -8.259 0.029 1.00 82.75 97 GLY A CA 1
ATOM 764 C C . GLY A 1 97 ? -5.938 -7.337 1.161 1.00 82.75 97 GLY A C 1
ATOM 765 O O . GLY A 1 97 ? -5.494 -7.411 2.312 1.00 82.75 97 GLY A O 1
ATOM 766 N N . MET A 1 98 ? -6.856 -6.430 0.823 1.00 84.56 98 MET A N 1
ATOM 767 C CA . MET A 1 98 ? -7.284 -5.335 1.703 1.00 84.56 98 MET A CA 1
ATOM 768 C C . MET A 1 98 ? -7.913 -5.829 3.013 1.00 84.56 98 MET A C 1
ATOM 770 O O . MET A 1 98 ? -7.525 -5.381 4.089 1.00 84.56 98 MET A O 1
ATOM 774 N N . VAL A 1 99 ? -8.836 -6.793 2.939 1.00 88.38 99 VAL A N 1
ATOM 775 C CA . VAL A 1 99 ? -9.560 -7.320 4.111 1.00 88.38 99 VAL A CA 1
ATOM 776 C C . VAL A 1 99 ? -8.589 -7.922 5.132 1.00 88.38 99 VAL A C 1
ATOM 778 O O . VAL A 1 99 ? -8.646 -7.587 6.316 1.00 88.38 99 VAL A O 1
ATOM 781 N N . LYS A 1 100 ? -7.652 -8.762 4.675 1.00 88.75 100 LYS A N 1
ATOM 782 C CA . LYS A 1 100 ? -6.644 -9.397 5.535 1.00 88.75 100 LYS A CA 1
ATOM 783 C C . LYS A 1 100 ? -5.661 -8.384 6.112 1.00 88.75 100 LYS A C 1
ATOM 785 O O . LYS A 1 100 ? -5.278 -8.496 7.275 1.00 88.75 100 LYS A O 1
ATOM 790 N N . SER A 1 101 ? -5.293 -7.377 5.327 1.00 86.88 101 SER A N 1
ATOM 791 C CA . SER A 1 101 ? -4.385 -6.320 5.771 1.00 86.88 101 SER A CA 1
ATOM 792 C C . SER A 1 101 ? -5.007 -5.478 6.884 1.00 86.88 101 SER A C 1
ATOM 794 O O . SER A 1 101 ? -4.388 -5.313 7.932 1.00 86.88 101 SER A O 1
ATOM 796 N N . ILE A 1 102 ? -6.265 -5.044 6.724 1.00 88.94 102 ILE A N 1
ATOM 797 C CA . ILE A 1 102 ? -6.988 -4.311 7.775 1.00 88.94 102 ILE A CA 1
ATOM 798 C C . ILE A 1 102 ? -7.157 -5.198 9.013 1.00 88.94 102 ILE A C 1
ATOM 800 O O . ILE A 1 102 ? -6.884 -4.746 10.124 1.00 88.94 102 ILE A O 1
ATOM 804 N N . TYR A 1 103 ? -7.535 -6.470 8.836 1.00 90.38 103 TYR A N 1
ATOM 805 C CA . TYR A 1 103 ? -7.649 -7.424 9.942 1.00 90.38 103 TYR A CA 1
ATOM 806 C C . TYR A 1 103 ? -6.345 -7.504 10.748 1.00 90.38 103 TYR A C 1
ATOM 808 O O . TYR A 1 103 ? -6.358 -7.343 11.969 1.00 90.38 103 TYR A O 1
ATOM 816 N N . ASN A 1 104 ? -5.210 -7.681 10.066 1.00 87.25 104 ASN A N 1
ATOM 817 C CA . ASN A 1 104 ? -3.894 -7.763 10.694 1.00 87.25 104 ASN A CA 1
ATOM 818 C C . ASN A 1 104 ? -3.513 -6.463 11.412 1.00 87.25 104 ASN A C 1
ATOM 820 O O . ASN A 1 104 ? -3.011 -6.525 12.535 1.00 87.25 104 ASN A O 1
ATOM 824 N N . SER A 1 105 ? -3.757 -5.299 10.804 1.00 86.56 105 SER A N 1
ATOM 825 C CA . SER A 1 105 ? -3.488 -4.001 11.431 1.00 86.56 105 SER A CA 1
ATOM 826 C C . SER A 1 105 ? -4.316 -3.810 12.700 1.00 86.56 105 SER A C 1
ATOM 828 O O . SER A 1 105 ? -3.759 -3.463 13.740 1.00 86.56 105 SER A O 1
ATOM 830 N N . VAL A 1 106 ? -5.619 -4.104 12.660 1.00 87.50 106 VAL A N 1
ATOM 831 C CA . VAL A 1 106 ? -6.489 -4.028 13.845 1.00 87.50 106 VAL A CA 1
ATOM 832 C C . VAL A 1 106 ? -6.008 -4.995 14.926 1.00 87.50 106 VAL A C 1
ATOM 834 O O . VAL A 1 106 ? -5.831 -4.597 16.074 1.00 87.50 106 VAL A O 1
ATOM 837 N N . SER A 1 107 ? -5.711 -6.239 14.554 1.00 84.69 107 SER A N 1
ATOM 838 C CA . SER A 1 107 ? -5.287 -7.287 15.486 1.00 84.69 107 SER A CA 1
ATOM 839 C C . SER A 1 107 ? -3.941 -7.000 16.160 1.00 84.69 107 SER A C 1
ATOM 841 O O . SER A 1 107 ? -3.775 -7.270 17.347 1.00 84.69 107 SER A O 1
ATOM 843 N N . ARG A 1 108 ? -2.965 -6.451 15.424 1.00 82.81 108 ARG A N 1
ATOM 844 C CA . ARG A 1 108 ? -1.576 -6.301 15.898 1.00 82.81 108 ARG A CA 1
ATOM 845 C C . ARG A 1 108 ? -1.244 -4.914 16.436 1.00 82.81 108 ARG A C 1
ATOM 847 O O . ARG A 1 108 ? -0.387 -4.802 17.302 1.00 82.81 108 ARG A O 1
ATOM 854 N N . VAL A 1 109 ? -1.873 -3.867 15.908 1.00 80.56 109 VAL A N 1
ATOM 855 C CA . VAL A 1 109 ? -1.533 -2.475 16.247 1.00 80.56 109 VAL A CA 1
ATOM 856 C C . VAL A 1 109 ? -2.569 -1.869 17.187 1.00 80.56 109 VAL A C 1
ATOM 858 O O . VAL A 1 109 ? -2.202 -1.170 18.129 1.00 80.56 109 VAL A O 1
ATOM 861 N N . PHE A 1 110 ? -3.850 -2.163 16.956 1.00 78.19 110 PHE A N 1
ATOM 862 C CA . PHE A 1 110 ? -4.965 -1.515 17.655 1.00 78.19 110 PHE A CA 1
ATOM 863 C C . PHE A 1 110 ? -5.658 -2.410 18.690 1.00 78.19 110 PHE A C 1
ATOM 865 O O . PHE A 1 110 ? -6.500 -1.932 19.446 1.00 78.19 110 PHE A O 1
ATOM 872 N N . SER A 1 111 ? -5.308 -3.697 18.763 1.00 68.69 111 SER A N 1
A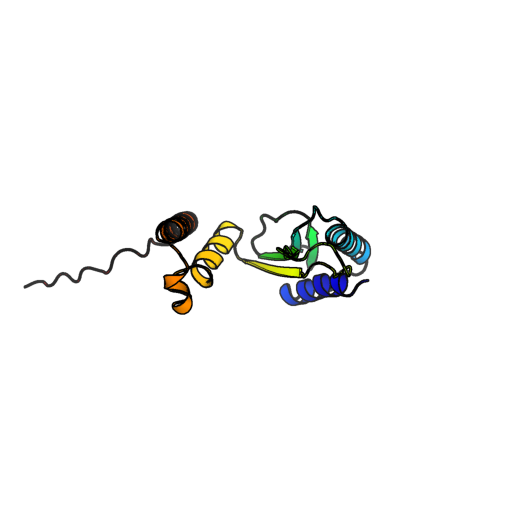TOM 873 C CA . SER A 1 111 ? -5.898 -4.613 19.736 1.00 68.69 111 SER A CA 1
ATOM 874 C C . SER A 1 111 ? -5.446 -4.281 21.164 1.00 68.69 111 SER A C 1
ATOM 876 O O . SER A 1 111 ? -4.236 -4.197 21.417 1.00 68.69 111 SER A O 1
ATOM 878 N N . PRO A 1 112 ? -6.376 -4.221 22.138 1.00 59.25 112 PRO A N 1
ATOM 879 C CA . PRO A 1 112 ? -6.054 -4.079 23.560 1.00 59.25 112 PRO A CA 1
ATOM 880 C C . PRO A 1 112 ? -5.136 -5.187 24.104 1.00 59.25 112 PRO A C 1
ATOM 882 O O . PRO A 1 112 ? -4.542 -5.036 25.171 1.00 59.25 112 PRO A O 1
ATOM 885 N N . SER A 1 113 ? -5.046 -6.327 23.414 1.00 56.88 113 SER A N 1
ATOM 886 C CA . SER A 1 113 ? -4.178 -7.455 23.778 1.00 56.88 113 SER A CA 1
ATOM 887 C C . SER A 1 113 ? -2.771 -7.344 23.190 1.00 56.88 113 SER A C 1
ATOM 889 O O . SER A 1 113 ? -1.842 -7.928 23.739 1.00 56.88 113 SER A O 1
ATOM 891 N N . ALA A 1 114 ? -2.607 -6.613 22.084 1.00 56.12 114 ALA A N 1
ATOM 892 C CA . ALA A 1 114 ? -1.325 -6.468 21.398 1.00 56.12 114 ALA A CA 1
ATOM 893 C C . ALA A 1 114 ? -0.456 -5.357 22.003 1.00 56.12 114 ALA A C 1
ATOM 895 O O . ALA A 1 114 ? 0.767 -5.409 21.905 1.00 56.12 114 ALA A O 1
ATOM 896 N N . ASN A 1 115 ? -1.074 -4.373 22.663 1.00 56.12 115 ASN A N 1
ATOM 897 C CA . ASN A 1 115 ? -0.353 -3.274 23.292 1.00 56.12 115 ASN A CA 1
ATOM 898 C C . ASN A 1 115 ? -0.946 -2.956 24.672 1.00 56.12 115 ASN A C 1
ATOM 900 O O . ASN A 1 115 ? -1.758 -2.045 24.841 1.00 56.12 115 ASN A O 1
ATOM 904 N N . SER A 1 116 ? -0.541 -3.736 25.679 1.00 55.69 116 SER A N 1
ATOM 905 C CA . SER A 1 116 ? -0.993 -3.607 27.074 1.00 55.69 116 SER A CA 1
ATOM 906 C C . SER A 1 116 ? -0.742 -2.218 27.676 1.00 55.69 116 SER A C 1
ATOM 908 O O . SER A 1 116 ? -1.451 -1.830 28.601 1.00 55.69 116 SER A O 1
ATOM 910 N N . ALA A 1 117 ? 0.194 -1.444 27.116 1.00 55.56 117 ALA A N 1
ATOM 911 C CA . ALA A 1 117 ? 0.473 -0.061 27.498 1.00 55.56 117 ALA A CA 1
ATOM 912 C C . ALA A 1 117 ? -0.603 0.949 27.044 1.00 55.56 117 ALA A C 1
ATOM 914 O O . ALA A 1 117 ? -0.697 2.023 27.627 1.00 55.56 117 ALA A O 1
ATOM 915 N N . ARG A 1 118 ? -1.432 0.618 26.038 1.00 55.78 118 ARG A N 1
ATOM 916 C CA . ARG A 1 118 ? -2.486 1.501 25.486 1.00 55.78 118 ARG A CA 1
ATOM 917 C C . ARG A 1 118 ? -3.910 1.067 25.818 1.00 55.78 118 ARG A C 1
ATOM 919 O O . ARG A 1 118 ? -4.868 1.689 25.367 1.00 55.78 118 ARG A O 1
ATOM 926 N N . ARG A 1 119 ? -4.073 0.037 26.655 1.00 53.44 119 ARG A N 1
ATOM 927 C CA . ARG A 1 119 ? -5.391 -0.426 27.127 1.00 53.44 119 ARG A CA 1
ATOM 928 C C . ARG A 1 119 ? -6.241 0.680 27.759 1.00 53.44 119 ARG A C 1
ATOM 930 O O . ARG A 1 119 ? -7.457 0.555 27.742 1.00 53.44 119 ARG A O 1
ATOM 937 N N . SER A 1 120 ? -5.623 1.728 28.310 1.00 52.94 120 SER A N 1
ATOM 938 C CA . SER A 1 120 ? -6.332 2.863 28.915 1.00 52.94 120 SER A CA 1
ATOM 939 C C . SER A 1 120 ? -6.550 4.057 27.979 1.00 52.94 120 SER A C 1
ATOM 941 O O . SER A 1 120 ? -7.201 5.008 28.397 1.00 52.94 120 SER A O 1
ATOM 943 N N . GLU A 1 121 ? -5.991 4.065 26.761 1.00 65.19 121 GLU A N 1
ATOM 944 C CA . GLU A 1 121 ? -6.157 5.186 25.816 1.00 65.19 121 GLU A CA 1
ATOM 945 C C . GLU A 1 121 ? -7.467 5.093 25.031 1.00 65.19 121 GLU A C 1
ATOM 947 O O . GLU A 1 121 ? -8.030 6.112 24.630 1.00 65.19 121 GLU A O 1
ATOM 952 N N . TYR A 1 122 ? -7.975 3.879 24.819 1.00 72.69 122 TYR A N 1
ATOM 953 C CA . TYR A 1 122 ? -9.213 3.673 24.083 1.00 72.69 122 TYR A CA 1
ATOM 954 C C . TYR A 1 122 ? -10.405 3.655 25.035 1.00 72.69 122 TYR A C 1
ATOM 956 O O . TYR A 1 122 ? -10.534 2.783 25.892 1.00 72.69 122 TYR A O 1
ATOM 964 N N . GLY A 1 123 ? -11.311 4.617 24.856 1.00 80.62 123 GLY A N 1
ATOM 965 C CA . GLY A 1 123 ? -12.617 4.590 25.504 1.00 80.62 123 GLY A CA 1
ATOM 966 C C . GLY A 1 123 ? -13.437 3.349 25.105 1.00 80.62 123 GLY A C 1
ATOM 967 O O . GLY A 1 123 ? -13.124 2.680 24.110 1.00 80.62 123 GLY A O 1
ATOM 968 N N . PRO A 1 124 ? -14.510 3.038 25.851 1.00 81.81 124 PRO A N 1
ATOM 969 C CA . PRO A 1 124 ? -15.335 1.853 25.612 1.00 81.81 124 PRO A CA 1
ATOM 970 C C . PRO A 1 124 ? -15.968 1.835 24.213 1.00 81.81 124 PRO A C 1
ATOM 972 O O . PRO A 1 124 ? -16.041 0.781 23.590 1.00 81.81 124 PRO A O 1
ATOM 975 N N . GLU A 1 125 ? -16.361 2.995 23.681 1.00 86.38 125 GLU A N 1
ATOM 976 C CA . GLU A 1 125 ? -16.948 3.107 22.339 1.00 86.38 125 GLU A CA 1
ATOM 977 C C . GLU A 1 125 ? -15.960 2.703 21.239 1.00 86.38 125 GLU A C 1
ATOM 979 O O . GLU A 1 125 ? -16.267 1.859 20.398 1.00 86.38 125 GLU A O 1
ATOM 984 N N . LEU A 1 126 ? -14.745 3.257 21.272 1.00 84.81 126 LEU A N 1
ATOM 985 C CA . LEU A 1 126 ? -13.711 2.952 20.283 1.00 84.81 126 LEU A CA 1
ATOM 986 C C . LEU A 1 126 ? -13.250 1.495 20.386 1.00 84.81 126 LEU A C 1
ATOM 988 O O . LEU A 1 126 ? -13.046 0.843 19.364 1.00 84.81 126 LEU A O 1
ATOM 992 N N . SER A 1 127 ? -13.152 0.968 21.607 1.00 83.00 127 SER A N 1
ATOM 993 C CA . SER A 1 127 ? -12.849 -0.447 21.834 1.00 83.00 127 SER A CA 1
ATOM 994 C C . SER A 1 127 ? -13.912 -1.345 21.196 1.00 83.00 127 SER A C 1
ATOM 996 O O . SER A 1 127 ? -13.571 -2.247 20.435 1.00 83.00 127 SER A O 1
ATOM 998 N N . GLY A 1 128 ? -15.196 -1.031 21.400 1.00 85.50 128 GLY A N 1
ATOM 999 C CA . GLY A 1 128 ? -16.298 -1.758 20.770 1.00 85.50 128 GLY A CA 1
ATOM 1000 C C . GLY A 1 128 ? -16.265 -1.692 19.239 1.00 85.50 128 GLY A C 1
ATOM 1001 O O . GLY A 1 128 ? -16.523 -2.694 18.574 1.00 85.50 128 GLY A O 1
ATOM 1002 N N . ILE A 1 129 ? -15.909 -0.547 18.649 1.00 90.12 129 ILE A N 1
ATOM 1003 C CA . ILE A 1 129 ? -15.760 -0.419 17.188 1.00 90.12 129 ILE A CA 1
ATOM 1004 C C . ILE A 1 129 ? -14.624 -1.311 16.674 1.00 90.12 129 ILE A C 1
ATOM 1006 O O . ILE A 1 129 ? -14.815 -2.040 15.700 1.00 90.12 129 ILE A O 1
ATOM 1010 N N . LEU A 1 130 ? -13.458 -1.278 17.324 1.00 87.75 130 LEU A N 1
ATOM 1011 C CA . LEU A 1 130 ? -12.292 -2.070 16.924 1.00 87.75 130 LEU A CA 1
ATOM 1012 C C . LEU A 1 130 ? -12.554 -3.576 17.051 1.00 87.75 130 LEU A C 1
ATOM 1014 O O . LEU A 1 130 ? -12.185 -4.338 16.158 1.00 87.75 130 LEU A O 1
ATOM 1018 N N . GLU A 1 131 ? -13.232 -4.002 18.117 1.00 85.75 131 GLU A N 1
ATOM 1019 C CA . GLU A 1 131 ? -13.628 -5.397 18.324 1.00 85.75 131 GLU A CA 1
ATOM 1020 C C . GLU A 1 131 ? -14.610 -5.876 17.251 1.00 85.75 131 GLU A C 1
ATOM 1022 O O . GLU A 1 131 ? -14.378 -6.915 16.630 1.00 85.75 131 GLU A O 1
ATOM 1027 N N . ASN A 1 132 ? -15.660 -5.097 16.972 1.00 90.50 132 ASN A N 1
ATOM 1028 C CA . ASN A 1 132 ? -16.632 -5.422 15.927 1.00 90.50 132 ASN A CA 1
ATOM 1029 C C . ASN A 1 132 ? -15.978 -5.473 14.541 1.00 90.50 132 ASN A C 1
ATOM 1031 O O . ASN A 1 132 ? -16.227 -6.396 13.765 1.00 90.50 132 ASN A O 1
ATOM 1035 N N . LEU A 1 133 ? -15.1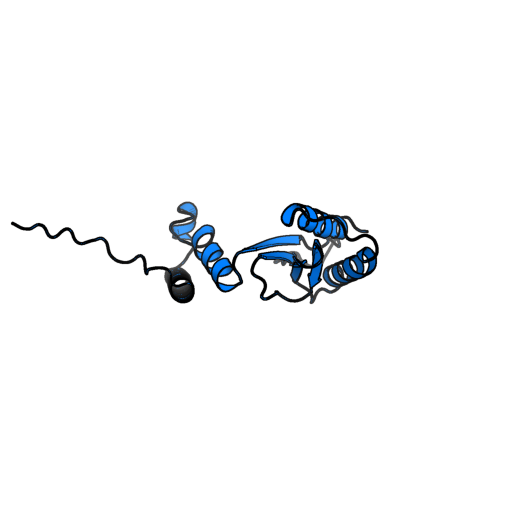08 -4.508 14.229 1.00 91.50 133 LEU A N 1
ATOM 1036 C CA . LEU A 1 133 ? -14.361 -4.493 12.975 1.00 91.50 133 LEU A CA 1
ATOM 1037 C C . LEU A 1 133 ? -13.484 -5.745 12.846 1.00 91.50 133 LEU A C 1
ATOM 1039 O O . LEU A 1 133 ? -13.528 -6.421 11.819 1.00 91.50 133 LEU A O 1
ATOM 1043 N N . HIS A 1 134 ? -12.737 -6.097 13.895 1.00 89.31 134 HIS A N 1
ATOM 1044 C CA . HIS A 1 134 ? -11.894 -7.290 13.913 1.00 89.31 134 HIS A CA 1
ATOM 1045 C C . HIS A 1 134 ? -12.709 -8.578 13.717 1.00 89.31 134 HIS A C 1
ATOM 1047 O O . HIS A 1 134 ? -12.325 -9.426 12.910 1.00 89.31 134 HIS A O 1
ATOM 1053 N N . GLN A 1 135 ? -13.854 -8.716 14.393 1.00 89.00 135 GLN A N 1
ATOM 1054 C CA . GLN A 1 135 ? -14.740 -9.880 14.258 1.00 89.00 135 GLN A CA 1
ATOM 1055 C C . GLN A 1 135 ? -15.352 -9.998 12.856 1.00 89.00 135 GLN A C 1
ATOM 1057 O O . GLN A 1 135 ? -15.364 -11.089 12.276 1.00 89.00 135 GLN A O 1
ATOM 1062 N N . ASN A 1 136 ? -15.826 -8.890 12.283 1.00 92.50 136 ASN A N 1
ATOM 1063 C CA . ASN A 1 136 ? -16.431 -8.874 10.949 1.00 92.50 136 ASN A CA 1
ATOM 1064 C C . ASN A 1 136 ? -15.407 -9.198 9.854 1.00 92.50 136 ASN A C 1
ATOM 1066 O O . ASN A 1 136 ? -15.689 -9.983 8.942 1.00 92.50 136 ASN A O 1
ATOM 1070 N N . LEU A 1 137 ? -14.196 -8.646 9.965 1.00 92.19 137 LEU A N 1
ATOM 1071 C CA . LEU A 1 137 ? -13.100 -8.956 9.049 1.00 92.19 137 LEU A CA 1
ATOM 1072 C C . LEU A 1 137 ? -12.647 -10.411 9.205 1.00 92.19 137 LEU A C 1
ATOM 1074 O O . LEU A 1 137 ? -12.482 -11.101 8.204 1.00 92.19 137 LEU A O 1
ATOM 1078 N N . GLY A 1 138 ? -12.517 -10.906 10.440 1.00 90.31 138 GLY A N 1
ATOM 1079 C CA . GLY A 1 138 ? -12.176 -12.304 10.707 1.00 90.31 138 GLY A CA 1
ATOM 1080 C C . GLY A 1 138 ? -13.194 -13.272 10.103 1.00 90.31 138 GLY A C 1
ATOM 1081 O O . GLY A 1 138 ? -12.812 -14.225 9.428 1.00 90.31 138 GLY A O 1
ATOM 1082 N N . SER A 1 139 ? -14.486 -12.970 10.246 1.00 90.44 139 SER A N 1
ATOM 1083 C CA . SER A 1 139 ? -15.572 -13.754 9.643 1.00 90.44 139 SER A CA 1
ATOM 1084 C C . SER A 1 139 ? -15.517 -13.739 8.114 1.00 90.44 139 SER A C 1
ATOM 1086 O O . SER A 1 139 ? -15.647 -14.787 7.488 1.00 90.44 139 SER A O 1
ATOM 1088 N N . SER A 1 140 ? -15.261 -12.573 7.510 1.00 89.94 140 SER A N 1
ATOM 1089 C CA . SER A 1 140 ? -15.101 -12.435 6.051 1.00 89.94 140 SER A CA 1
ATOM 1090 C C . SER A 1 140 ? -13.912 -13.236 5.510 1.00 89.94 140 SER A C 1
ATOM 1092 O O . SER A 1 140 ? -13.940 -13.692 4.372 1.00 89.94 140 SER A O 1
ATOM 1094 N N . LEU A 1 141 ? -12.877 -13.436 6.331 1.00 88.19 141 LEU A N 1
ATOM 1095 C CA . LEU A 1 141 ? -11.704 -14.257 6.015 1.00 88.19 141 LEU A CA 1
ATOM 1096 C C . LEU A 1 141 ? -11.910 -15.751 6.324 1.00 88.19 141 LEU A C 1
ATOM 1098 O O . LEU A 1 141 ? -10.985 -16.539 6.138 1.00 88.19 141 LEU A O 1
ATOM 1102 N N . GLY A 1 142 ? -13.086 -16.147 6.822 1.00 87.38 142 GLY A N 1
ATOM 1103 C CA . GLY A 1 142 ? -13.374 -17.522 7.235 1.00 87.38 142 GLY A CA 1
ATOM 1104 C C . GLY A 1 142 ? -12.612 -17.965 8.487 1.00 87.38 142 GLY A C 1
ATOM 1105 O O . GLY A 1 142 ? -12.464 -19.165 8.720 1.00 87.38 142 GLY A O 1
ATOM 1106 N N . LEU A 1 143 ? -12.103 -17.024 9.290 1.00 85.06 143 LEU A N 1
ATOM 1107 C CA . LEU A 1 143 ? -11.418 -17.348 10.536 1.00 85.06 143 LEU A CA 1
ATOM 1108 C C . LEU A 1 143 ? -12.438 -17.791 11.591 1.00 85.06 143 LEU A C 1
ATOM 1110 O O . LEU A 1 143 ? -13.504 -17.179 11.719 1.00 85.06 143 LEU A O 1
ATOM 1114 N N . PRO A 1 144 ? -12.121 -18.830 12.382 1.00 72.81 144 PRO A N 1
ATOM 1115 C CA . PRO A 1 144 ? -12.984 -19.232 13.475 1.00 72.81 144 PRO A CA 1
ATOM 1116 C C . PRO A 1 144 ? -13.100 -18.079 14.475 1.00 72.81 144 PRO A C 1
ATOM 1118 O O . PRO A 1 144 ? -12.101 -17.491 14.893 1.00 72.81 144 PRO A O 1
ATOM 1121 N N . GLN A 1 145 ? -14.335 -17.772 14.865 1.00 63.56 145 GLN A N 1
ATOM 1122 C CA . GLN A 1 145 ? -14.640 -16.856 15.957 1.00 63.56 145 GLN A CA 1
ATOM 1123 C C . GLN A 1 145 ? -13.953 -17.399 17.217 1.00 63.56 145 GLN A C 1
ATOM 1125 O O . GLN A 1 145 ? -14.399 -18.390 17.796 1.00 63.56 145 GLN A O 1
ATOM 1130 N N . SER A 1 146 ? -12.823 -16.814 17.618 1.00 59.12 146 SER A N 1
ATOM 1131 C CA . SER A 1 146 ? -12.161 -17.188 18.868 1.00 59.12 146 SER A CA 1
ATOM 1132 C C . SER A 1 146 ? -13.018 -16.689 20.031 1.00 59.12 146 SER A C 1
ATOM 1134 O O . SER A 1 146 ? -12.821 -15.587 20.534 1.00 59.12 146 SER A O 1
ATOM 1136 N N . GLY A 1 147 ? -13.995 -17.501 20.426 1.00 42.25 147 GLY A N 1
ATOM 1137 C CA . GLY A 1 147 ? -14.992 -17.178 21.439 1.00 42.25 147 GLY A CA 1
ATOM 1138 C C . GLY A 1 147 ? -15.656 -18.437 21.982 1.00 42.25 147 GLY A C 1
ATOM 1139 O O . GLY A 1 147 ? -16.823 -18.697 21.718 1.00 42.25 147 GLY A O 1
ATOM 1140 N N . GLY A 1 148 ? -14.893 -19.226 22.737 1.00 32.38 148 GLY A N 1
ATOM 1141 C CA . GLY A 1 148 ? -15.407 -20.347 23.514 1.00 32.38 148 GLY A CA 1
ATOM 1142 C C . GLY A 1 148 ? -14.274 -21.219 24.031 1.00 32.38 148 GLY A C 1
ATOM 1143 O O . GLY A 1 148 ? -13.826 -22.124 23.334 1.00 32.38 148 GLY A O 1
ATOM 1144 N N . LEU A 1 149 ? -13.811 -20.960 25.258 1.00 35.91 149 LEU A N 1
ATOM 1145 C CA . LEU A 1 149 ? -13.111 -21.980 26.044 1.00 35.91 149 LEU A CA 1
ATOM 1146 C C . LEU A 1 149 ? -13.906 -23.291 25.921 1.00 35.91 149 LEU A C 1
ATOM 1148 O O . LEU A 1 149 ? -15.123 -23.247 26.132 1.00 35.91 149 LEU A O 1
ATOM 1152 N N . PRO A 1 150 ? -13.289 -24.446 25.608 1.00 36.78 150 PRO A N 1
ATOM 1153 C CA . PRO A 1 150 ? -13.989 -25.705 25.768 1.00 36.78 150 PRO A CA 1
ATOM 1154 C C . PRO A 1 150 ? -14.360 -25.794 27.246 1.00 36.78 150 PRO A C 1
ATOM 1156 O O . PRO A 1 150 ? -13.485 -25.915 28.102 1.00 36.78 150 PRO A O 1
ATOM 1159 N N . SER A 1 151 ? -15.651 -25.662 27.56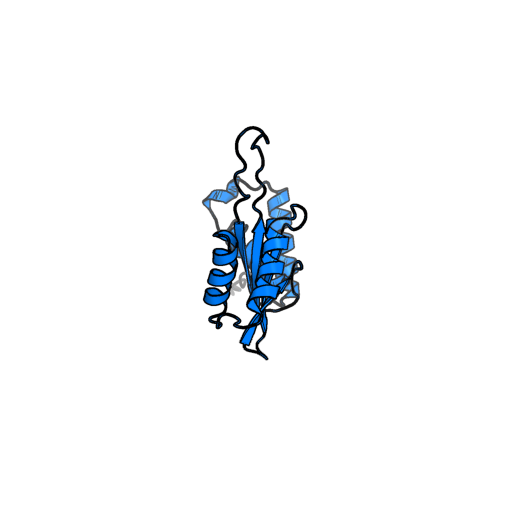2 1.00 41.81 151 SER A N 1
ATOM 1160 C CA . SER A 1 151 ? -16.155 -26.014 28.881 1.00 41.81 151 SER A CA 1
ATOM 1161 C C . SER A 1 151 ? -15.799 -27.476 29.088 1.00 41.81 151 SER A C 1
ATOM 1163 O O . SER A 1 151 ? -16.436 -28.373 2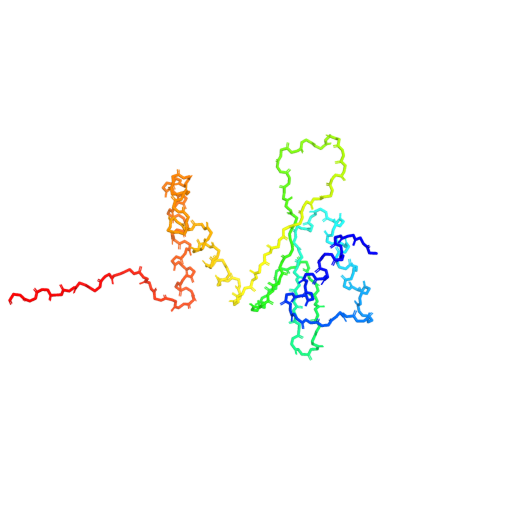8.535 1.00 41.81 151 SER A O 1
ATOM 1165 N N . THR A 1 152 ? -14.735 -27.712 29.849 1.00 38.81 152 THR A N 1
ATOM 1166 C CA . THR A 1 152 ? -14.434 -28.999 30.444 1.00 38.81 152 THR A CA 1
ATOM 1167 C C . THR A 1 152 ? -15.682 -29.402 31.209 1.00 38.81 152 THR A C 1
ATOM 1169 O O . THR A 1 152 ? -15.999 -28.854 32.264 1.00 38.81 152 THR A O 1
ATOM 1172 N N . LYS A 1 153 ? -16.445 -30.335 30.634 1.00 39.00 153 LYS A N 1
ATOM 1173 C CA . LYS A 1 153 ? -17.476 -31.055 31.366 1.00 39.00 153 LYS A CA 1
ATOM 1174 C C . LYS A 1 153 ? -16.759 -31.795 32.488 1.00 39.00 153 LYS A C 1
ATOM 1176 O O . LYS A 1 153 ? -16.144 -32.833 32.263 1.00 39.00 153 LYS A O 1
ATOM 1181 N N . ILE A 1 154 ? -16.803 -31.219 33.684 1.00 45.97 154 ILE A N 1
ATOM 1182 C CA . ILE A 1 154 ? -16.514 -31.927 34.923 1.00 45.97 154 ILE A CA 1
ATOM 1183 C C . ILE A 1 154 ? -17.676 -32.904 35.096 1.00 45.97 154 ILE A C 1
ATOM 1185 O O . ILE A 1 154 ? -18.743 -32.530 35.582 1.00 45.97 154 ILE A O 1
ATOM 1189 N N . ASN A 1 155 ? -17.498 -34.137 34.624 1.00 42.97 155 ASN A N 1
ATOM 1190 C CA . ASN A 1 155 ? -18.373 -35.227 35.026 1.00 42.97 155 ASN A CA 1
ATOM 1191 C C . ASN A 1 155 ? -17.996 -35.608 36.461 1.00 42.97 155 ASN A C 1
ATOM 1193 O O . ASN A 1 155 ? -16.871 -36.037 36.717 1.00 42.97 155 ASN A O 1
ATOM 1197 N N . LYS A 1 156 ? -18.941 -35.365 37.374 1.00 39.84 156 LYS A N 1
ATOM 1198 C CA . LYS A 1 156 ? -19.027 -36.034 38.674 1.00 39.84 156 LYS A CA 1
ATOM 1199 C C . LYS A 1 156 ? -19.306 -37.519 38.488 1.00 39.84 156 LYS A C 1
ATOM 1201 O O . LYS A 1 156 ? -20.012 -37.851 37.508 1.00 39.84 156 LYS A O 1
#

Organism: Drosophila erecta (NCBI:txid7220)

Sequence (156 aa):
MTQRTKFIINTSVEYFSARLPGSELDEQTAMILEFLEQEELTVISAVHSSSDGKIRFHHRIPSEELCLLFYKVPQVGHNHKEGGSEPLLGILTLEGGMVKSIYNSVSRVFSPSANSARRSEYGPELSGILENLHQNLGSSLGLPQSGGLPSTKINK